Protein AF-A0A7C5HUP0-F1 (afdb_monomer_lite)

Secondary structure (DSSP, 8-state):
-PPPEE--TT--HHHHHHHHHHTT-B--TT-S--HHHHHHHHHHHHHHTS-EEEE--TTSB--EEEE--SS------

Sequence (77 aa):
MKKIFGNTKGLKTSQVRKIENLYRRKTPPEFIITPELARDISRLSLDINRQIGLLIDRKGKIPYVIVGNHNEIMIPD

pLDDT: mean 92.82, std 5.84, range [59.12, 97.56]

Foldseek 3Di:
DQDAAEDPPPPDPVLVVLLVCLQVDFDQLVDPDDPVSVVSQVVSCVVVVWHWDFDADSRRGTNYIYTHHNPDTDDDD

Radius of gyration: 11.86 Å; chains: 1; bounding box: 25×24×29 Å

Structure (mmCIF, N/CA/C/O backbone):
data_AF-A0A7C5HUP0-F1
#
_entry.id   AF-A0A7C5HUP0-F1
#
loop_
_atom_site.group_PDB
_atom_site.id
_atom_site.type_symbol
_atom_site.label_atom_id
_atom_site.label_alt_id
_atom_site.label_comp_id
_atom_site.label_asym_id
_atom_site.label_entity_id
_atom_site.label_seq_id
_atom_site.pdbx_PDB_ins_code
_atom_site.Cartn_x
_atom_site.Cartn_y
_atom_site.Cartn_z
_atom_site.occupancy
_atom_site.B_iso_or_equiv
_atom_site.auth_seq_id
_atom_site.auth_comp_id
_atom_site.auth_asym_id
_atom_site.auth_atom_id
_atom_site.pdbx_PDB_model_num
ATOM 1 N N . MET A 1 1 ? -3.821 14.857 -3.758 1.00 59.12 1 MET A N 1
ATOM 2 C CA . MET A 1 1 ? -3.739 13.658 -2.891 1.00 59.12 1 MET A CA 1
ATOM 3 C C . MET A 1 1 ? -4.266 12.479 -3.687 1.00 59.12 1 MET A C 1
ATOM 5 O O . MET A 1 1 ? -5.268 12.652 -4.369 1.00 59.12 1 MET A O 1
ATOM 9 N N . LYS A 1 2 ? -3.578 11.331 -3.695 1.00 75.44 2 LYS A N 1
ATOM 10 C CA . LYS A 1 2 ? -4.099 10.145 -4.389 1.00 75.44 2 LYS A CA 1
ATOM 11 C C . LYS A 1 2 ? -5.142 9.477 -3.491 1.00 75.44 2 LYS A C 1
ATOM 13 O O . LYS A 1 2 ? -4.866 9.215 -2.326 1.00 75.44 2 LYS A O 1
ATOM 18 N N . LYS A 1 3 ? -6.339 9.256 -4.032 1.00 87.75 3 LYS A N 1
ATOM 19 C CA . LYS A 1 3 ? -7.491 8.691 -3.320 1.00 87.75 3 LYS A CA 1
ATOM 20 C C . LYS A 1 3 ? -7.174 7.269 -2.852 1.00 87.75 3 LYS A C 1
ATOM 22 O O . LYS A 1 3 ? -6.760 6.458 -3.668 1.00 87.75 3 LYS A O 1
ATOM 27 N N . ILE A 1 4 ? -7.363 6.953 -1.574 1.00 91.56 4 ILE A N 1
ATOM 28 C CA . ILE A 1 4 ? -7.369 5.559 -1.104 1.00 91.56 4 ILE A CA 1
ATOM 29 C C . ILE A 1 4 ? -8.759 4.979 -1.377 1.00 91.56 4 ILE A C 1
ATOM 31 O O . ILE A 1 4 ? -9.764 5.631 -1.089 1.00 91.56 4 ILE A O 1
ATOM 35 N N . PHE A 1 5 ? -8.812 3.776 -1.941 1.00 94.00 5 PHE A N 1
ATOM 36 C CA . PHE A 1 5 ? -10.064 3.081 -2.243 1.00 94.00 5 PHE A CA 1
ATOM 37 C C . PHE A 1 5 ? -10.452 2.142 -1.097 1.00 94.00 5 PHE A C 1
ATOM 39 O O . PHE A 1 5 ? -9.580 1.632 -0.400 1.00 94.00 5 PHE A O 1
ATOM 46 N N . GLY A 1 6 ? -11.750 1.911 -0.899 1.00 92.38 6 GLY A N 1
ATOM 47 C CA . GLY A 1 6 ? -12.265 0.998 0.126 1.00 92.38 6 GLY A CA 1
ATOM 48 C C . GLY A 1 6 ? -12.416 1.612 1.528 1.00 92.38 6 GLY A C 1
ATOM 49 O O . GLY A 1 6 ? -12.714 2.799 1.675 1.00 92.38 6 GLY A O 1
ATOM 50 N N . ASN A 1 7 ? -12.285 0.792 2.575 1.00 91.00 7 ASN A N 1
ATOM 51 C CA . ASN A 1 7 ? -12.709 1.132 3.935 1.00 91.00 7 ASN A CA 1
ATOM 52 C C . ASN A 1 7 ? -11.605 1.808 4.766 1.00 91.00 7 ASN A C 1
ATOM 54 O O . ASN A 1 7 ? -10.812 1.158 5.450 1.00 91.00 7 ASN A O 1
ATOM 58 N N . THR A 1 8 ? -11.614 3.140 4.795 1.00 92.75 8 THR A N 1
ATOM 59 C CA . THR A 1 8 ? -10.708 3.957 5.624 1.00 92.75 8 THR A CA 1
ATOM 60 C C . THR A 1 8 ? -11.332 4.443 6.936 1.00 92.75 8 THR A C 1
ATOM 62 O O . THR A 1 8 ? -10.661 5.095 7.738 1.00 92.75 8 THR A O 1
ATOM 65 N N . LYS A 1 9 ? -12.600 4.106 7.211 1.00 92.12 9 LYS A N 1
ATOM 66 C CA . LYS A 1 9 ? -13.304 4.562 8.418 1.00 92.12 9 LYS A CA 1
ATOM 67 C C . LYS A 1 9 ? -12.598 4.045 9.672 1.00 92.12 9 LYS A C 1
ATOM 69 O O . LYS A 1 9 ? -12.241 2.871 9.747 1.00 92.12 9 LYS A O 1
ATOM 74 N N . GLY A 1 10 ? -12.378 4.912 10.657 1.00 93.31 10 GLY A N 1
ATOM 75 C CA . GLY A 1 10 ? -11.722 4.551 11.92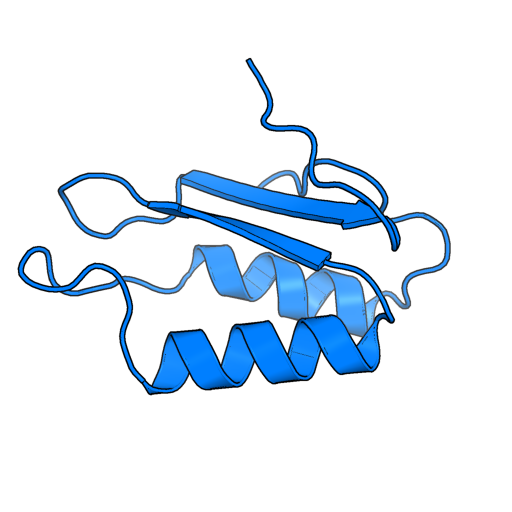1 1.00 93.31 10 GLY A CA 1
ATOM 76 C C . GLY A 1 10 ? -10.199 4.386 11.851 1.00 93.31 10 GLY A C 1
ATOM 77 O O . GLY A 1 10 ? -9.599 4.038 12.863 1.00 93.31 10 GLY A O 1
ATOM 78 N N . LEU A 1 11 ? -9.558 4.648 10.704 1.00 94.88 11 LEU A N 1
ATOM 79 C CA . LEU A 1 11 ? -8.097 4.718 10.637 1.00 94.88 11 LEU A CA 1
ATOM 80 C C . LEU A 1 11 ? -7.592 6.031 11.235 1.00 94.88 11 LEU A C 1
ATOM 82 O O . LEU A 1 11 ? -8.152 7.101 10.993 1.00 94.88 11 LEU A O 1
ATOM 86 N N . LYS A 1 12 ? -6.480 5.960 11.969 1.00 96.50 12 LYS A N 1
ATOM 87 C CA . LYS A 1 12 ? -5.780 7.155 12.456 1.00 96.50 12 LYS A CA 1
ATOM 88 C C . LYS A 1 12 ? -5.200 7.929 11.271 1.00 96.50 12 LYS A C 1
ATOM 90 O O . LYS A 1 12 ? -4.716 7.332 10.310 1.00 96.50 12 LYS A O 1
ATOM 95 N N . THR A 1 13 ? -5.112 9.254 11.377 1.00 95.25 13 THR A N 1
ATOM 96 C CA . THR A 1 13 ? -4.489 10.107 10.344 1.00 95.25 13 THR A CA 1
ATOM 97 C C . THR A 1 13 ? -3.071 9.651 9.981 1.00 95.25 13 THR A C 1
ATOM 99 O O . THR A 1 13 ? -2.675 9.692 8.818 1.00 95.25 13 THR A O 1
ATOM 102 N N . SER A 1 14 ? -2.300 9.171 10.960 1.00 96.31 14 SER A N 1
ATOM 103 C CA . SER A 1 14 ? -0.962 8.616 10.730 1.00 96.31 14 SER A CA 1
ATOM 104 C C . SER A 1 14 ? -0.983 7.333 9.892 1.00 96.31 14 SER A C 1
ATOM 106 O O . SER A 1 14 ? -0.112 7.159 9.043 1.00 96.31 14 SER A O 1
ATOM 108 N N . GLN A 1 15 ? -1.976 6.462 10.085 1.00 96.12 15 GLN A N 1
ATOM 109 C CA . GLN A 1 15 ? -2.156 5.238 9.299 1.00 96.12 15 GLN A CA 1
ATOM 110 C C . GLN A 1 15 ? -2.540 5.576 7.861 1.00 96.12 15 GLN A C 1
ATOM 112 O O . GLN A 1 15 ? -1.908 5.081 6.932 1.00 96.12 15 GLN A O 1
ATOM 117 N N . VAL A 1 16 ? -3.486 6.502 7.678 1.00 95.75 16 VAL A N 1
ATOM 118 C CA . VAL A 1 16 ? -3.885 6.996 6.351 1.00 95.75 16 VAL A CA 1
ATOM 119 C C . VAL A 1 16 ? -2.671 7.529 5.587 1.00 95.75 16 VAL A C 1
ATOM 121 O O . VAL A 1 16 ? -2.409 7.080 4.477 1.00 95.75 16 VAL A O 1
ATOM 124 N N . ARG A 1 17 ? -1.852 8.390 6.207 1.00 95.25 17 ARG A N 1
ATOM 125 C CA . ARG A 1 17 ? -0.624 8.918 5.581 1.00 95.25 17 ARG A CA 1
ATOM 126 C C . ARG A 1 17 ? 0.372 7.820 5.192 1.00 95.25 17 ARG A C 1
ATOM 128 O O . ARG A 1 17 ? 0.999 7.903 4.138 1.00 95.25 17 ARG A O 1
ATOM 135 N N . LYS A 1 18 ? 0.542 6.789 6.027 1.00 95.94 18 LYS A N 1
ATOM 136 C CA . LYS A 1 18 ? 1.419 5.651 5.700 1.00 95.94 18 LYS A CA 1
ATOM 137 C C . LYS A 1 18 ? 0.893 4.856 4.500 1.00 95.94 18 LYS A C 1
ATOM 139 O O . LYS A 1 18 ? 1.692 4.475 3.651 1.00 95.94 18 LYS A O 1
ATOM 144 N N . ILE A 1 19 ? -0.421 4.657 4.403 1.00 96.31 19 ILE A N 1
ATOM 145 C CA . ILE A 1 19 ? -1.061 4.000 3.253 1.00 96.31 19 ILE A CA 1
ATOM 146 C C . ILE A 1 19 ? -0.896 4.858 1.993 1.00 96.31 19 ILE A C 1
ATOM 148 O O . ILE A 1 19 ? -0.501 4.344 0.950 1.00 96.31 19 ILE A O 1
ATOM 152 N N . GLU A 1 20 ? -1.094 6.176 2.083 1.00 95.56 20 GLU A N 1
ATOM 153 C CA . GLU A 1 20 ? -0.865 7.094 0.959 1.00 95.56 20 GLU A CA 1
ATOM 154 C C . GLU A 1 20 ? 0.584 7.045 0.450 1.00 95.56 20 GLU A C 1
ATOM 156 O O . GLU A 1 20 ? 0.824 7.190 -0.748 1.00 95.56 20 GLU A O 1
ATOM 161 N N . ASN A 1 21 ? 1.565 6.801 1.324 1.00 95.69 21 ASN A N 1
ATOM 162 C CA . ASN A 1 21 ? 2.966 6.681 0.919 1.00 95.69 21 ASN A CA 1
ATOM 163 C C . ASN A 1 21 ? 3.243 5.454 0.037 1.00 95.69 21 ASN A C 1
ATOM 165 O O . ASN A 1 21 ? 4.226 5.475 -0.709 1.00 95.69 21 ASN A O 1
ATOM 169 N N . LEU A 1 22 ? 2.383 4.427 0.047 1.00 95.94 22 LEU A N 1
ATOM 170 C CA . LEU A 1 22 ? 2.502 3.290 -0.874 1.00 95.94 22 LEU A CA 1
ATOM 171 C C . LEU A 1 22 ? 2.424 3.753 -2.331 1.00 95.94 22 LEU A C 1
ATOM 173 O O . LEU A 1 22 ? 3.146 3.239 -3.174 1.00 95.94 22 LEU A O 1
ATOM 177 N N . TYR A 1 23 ? 1.682 4.823 -2.622 1.00 95.88 23 TYR A N 1
ATOM 178 C CA . TYR A 1 23 ? 1.613 5.397 -3.964 1.00 95.88 23 TYR A CA 1
ATOM 179 C C . TYR A 1 23 ? 2.919 5.979 -4.513 1.00 95.88 23 TYR A C 1
ATOM 181 O O . TYR A 1 23 ? 2.995 6.266 -5.714 1.00 95.88 23 TYR A O 1
ATOM 189 N N . ARG A 1 24 ? 3.894 6.248 -3.639 1.00 94.38 24 ARG A N 1
ATOM 190 C CA . ARG A 1 24 ? 5.216 6.773 -4.007 1.00 94.38 24 ARG A CA 1
ATOM 191 C C . ARG A 1 24 ? 6.210 5.652 -4.294 1.00 94.38 24 ARG A C 1
ATOM 193 O O . ARG A 1 24 ? 7.300 5.925 -4.789 1.00 94.38 24 ARG A O 1
ATOM 200 N N . ARG A 1 25 ? 5.856 4.408 -3.962 1.00 93.69 25 ARG A N 1
ATOM 201 C CA . ARG A 1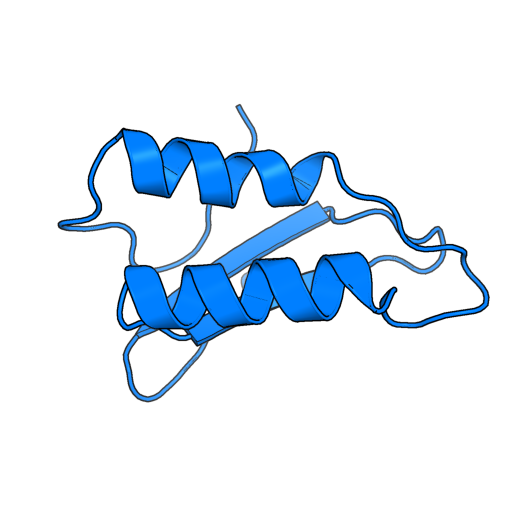 25 ? 6.690 3.240 -4.228 1.00 93.69 25 ARG A CA 1
ATOM 202 C C . ARG A 1 25 ? 6.636 2.905 -5.713 1.00 93.69 25 ARG A C 1
ATOM 204 O O . ARG A 1 25 ? 5.646 3.166 -6.398 1.00 93.69 25 ARG A O 1
ATOM 211 N N . LYS A 1 26 ? 7.736 2.339 -6.192 1.00 92.12 26 LYS A N 1
ATOM 212 C CA . LYS A 1 26 ? 7.886 1.845 -7.551 1.00 92.12 26 LYS A CA 1
ATOM 213 C C . LYS A 1 26 ? 8.579 0.495 -7.484 1.00 92.12 26 LYS A C 1
ATOM 215 O O . LYS A 1 26 ? 9.535 0.345 -6.724 1.00 92.12 26 LYS A O 1
ATOM 220 N N . THR A 1 27 ? 8.094 -0.459 -8.258 1.00 94.12 27 THR A N 1
ATOM 221 C CA . THR A 1 27 ? 8.754 -1.749 -8.455 1.00 94.12 27 THR A CA 1
ATOM 222 C C . THR A 1 27 ? 9.547 -1.712 -9.764 1.00 94.12 27 THR A C 1
ATOM 224 O O . THR A 1 27 ? 9.171 -0.986 -10.691 1.00 94.12 27 THR A O 1
ATOM 227 N N . PRO A 1 28 ? 10.680 -2.420 -9.868 1.00 93.69 28 PRO A N 1
ATOM 228 C CA . PRO A 1 28 ? 11.294 -2.650 -11.167 1.00 93.69 28 PRO A CA 1
ATOM 229 C C . PRO A 1 28 ? 10.326 -3.461 -12.049 1.00 93.69 28 PRO A C 1
ATOM 231 O O . PRO A 1 28 ? 9.654 -4.346 -11.515 1.00 93.69 28 PRO A O 1
ATOM 234 N N . PRO A 1 29 ? 10.213 -3.176 -13.358 1.00 90.88 29 PRO A N 1
ATOM 235 C CA . PRO A 1 29 ? 9.273 -3.863 -14.250 1.00 90.88 29 PRO A CA 1
ATOM 236 C C . PRO A 1 29 ? 9.435 -5.388 -14.301 1.00 90.88 29 PRO A C 1
ATOM 238 O O . PRO A 1 29 ? 8.487 -6.095 -14.631 1.00 90.88 29 PRO A O 1
ATOM 241 N N . GLU A 1 30 ? 10.625 -5.892 -13.977 1.00 92.94 30 GLU A N 1
ATOM 242 C CA . GLU A 1 30 ? 10.966 -7.316 -13.978 1.00 92.94 30 GLU A CA 1
ATOM 243 C C . GLU A 1 30 ? 10.374 -8.061 -12.769 1.00 92.94 30 GLU A C 1
ATOM 245 O O . GLU A 1 30 ? 10.335 -9.291 -12.756 1.00 92.94 30 GLU A O 1
ATOM 250 N N . PHE A 1 31 ? 9.897 -7.329 -11.754 1.00 90.44 31 PHE A N 1
ATOM 251 C CA . PHE A 1 31 ? 9.363 -7.886 -10.516 1.00 90.44 31 PHE A CA 1
ATOM 252 C C . PHE A 1 31 ? 7.938 -7.402 -10.242 1.00 90.44 31 PHE A C 1
ATOM 254 O O . PHE A 1 31 ? 7.614 -6.221 -10.357 1.00 90.44 31 PHE A O 1
ATOM 261 N N . ILE A 1 32 ? 7.093 -8.318 -9.764 1.00 89.12 32 ILE A N 1
ATOM 262 C CA . ILE A 1 32 ? 5.731 -7.987 -9.320 1.00 89.12 32 ILE A CA 1
ATOM 263 C C . ILE A 1 32 ? 5.783 -7.043 -8.106 1.00 89.12 32 ILE A C 1
ATOM 265 O O . ILE A 1 32 ? 5.057 -6.055 -8.048 1.00 89.12 32 ILE A O 1
ATOM 269 N N . ILE A 1 33 ? 6.656 -7.331 -7.137 1.00 95.19 33 ILE A N 1
ATOM 270 C CA . ILE A 1 33 ? 6.821 -6.567 -5.895 1.00 95.19 33 ILE A CA 1
ATOM 271 C C . ILE A 1 33 ? 8.263 -6.689 -5.390 1.00 95.19 33 ILE A C 1
ATOM 273 O O . ILE A 1 33 ? 8.890 -7.730 -5.578 1.00 95.19 33 ILE A O 1
ATOM 277 N N . THR A 1 34 ? 8.801 -5.648 -4.741 1.00 95.31 34 THR A N 1
ATOM 278 C CA . THR A 1 34 ? 10.099 -5.757 -4.050 1.00 9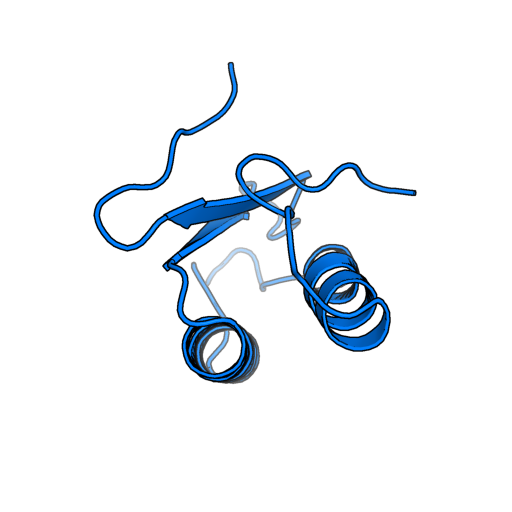5.31 34 THR A CA 1
ATOM 279 C C . THR A 1 34 ? 9.916 -6.319 -2.634 1.00 95.31 34 THR A C 1
ATOM 281 O O . THR A 1 34 ? 8.856 -6.114 -2.031 1.00 95.31 34 THR A O 1
ATOM 284 N N . PRO A 1 35 ? 10.929 -6.982 -2.046 1.00 95.88 35 PRO A N 1
ATOM 285 C CA . PRO A 1 35 ? 10.854 -7.469 -0.666 1.00 95.88 35 PRO A CA 1
ATOM 286 C C . PRO A 1 35 ? 10.511 -6.376 0.359 1.00 95.88 35 PRO A C 1
ATOM 288 O O . PRO A 1 35 ? 9.784 -6.622 1.323 1.00 95.88 35 PRO A O 1
ATOM 291 N N . GLU A 1 36 ? 10.991 -5.150 0.146 1.00 95.38 36 GLU A N 1
ATOM 292 C CA . GLU A 1 36 ? 10.705 -3.994 1.000 1.00 95.38 36 GLU A CA 1
ATOM 293 C C . GLU A 1 36 ? 9.233 -3.595 0.906 1.00 95.38 36 GLU A C 1
ATOM 295 O O . GLU A 1 36 ? 8.585 -3.400 1.933 1.00 95.38 36 GLU A O 1
ATOM 300 N N . LEU A 1 37 ? 8.681 -3.530 -0.312 1.00 96.12 37 LEU A N 1
ATOM 301 C CA . LEU A 1 37 ? 7.271 -3.207 -0.515 1.00 96.12 37 LEU A CA 1
ATOM 302 C C . LEU A 1 37 ? 6.361 -4.294 0.075 1.00 96.12 37 LEU A C 1
ATOM 304 O O . LEU A 1 37 ? 5.368 -3.963 0.721 1.00 96.12 37 LEU A O 1
ATOM 308 N N . ALA A 1 38 ? 6.728 -5.570 -0.073 1.00 96.56 38 ALA A N 1
ATOM 309 C CA . ALA A 1 38 ? 6.007 -6.697 0.521 1.00 96.56 38 ALA A CA 1
ATOM 310 C C . ALA A 1 38 ? 6.019 -6.650 2.061 1.00 96.56 38 ALA A C 1
ATOM 312 O O . ALA A 1 38 ? 5.010 -6.917 2.720 1.00 96.56 38 ALA A O 1
ATOM 313 N N . ARG A 1 39 ? 7.146 -6.260 2.661 1.00 97.06 39 ARG A N 1
ATOM 314 C CA . ARG A 1 39 ? 7.252 -6.080 4.113 1.00 97.06 39 ARG A CA 1
ATOM 315 C C . ARG A 1 39 ? 6.411 -4.904 4.601 1.00 97.06 39 ARG A C 1
ATOM 317 O O . ARG A 1 39 ? 5.721 -5.030 5.613 1.00 97.06 39 ARG A O 1
ATOM 324 N N . ASP A 1 40 ? 6.464 -3.781 3.894 1.00 96.25 40 ASP A N 1
ATOM 325 C CA . ASP A 1 40 ? 5.740 -2.568 4.267 1.00 96.25 40 ASP A CA 1
ATOM 326 C C . ASP A 1 40 ? 4.225 -2.771 4.193 1.00 96.25 40 ASP A C 1
ATOM 328 O O . ASP A 1 40 ? 3.524 -2.447 5.152 1.00 96.25 40 ASP A O 1
ATOM 332 N N . ILE A 1 41 ? 3.716 -3.366 3.107 1.00 96.56 41 ILE A N 1
ATOM 333 C CA . ILE A 1 41 ? 2.281 -3.647 2.973 1.00 96.56 41 ILE A CA 1
ATOM 334 C C . ILE A 1 41 ? 1.795 -4.629 4.047 1.00 96.56 41 ILE A C 1
ATOM 336 O O . ILE A 1 41 ? 0.756 -4.388 4.657 1.00 96.56 41 ILE A O 1
ATOM 340 N N . SER A 1 42 ? 2.573 -5.674 4.351 1.00 96.88 42 SER A N 1
ATOM 341 C CA . SER A 1 42 ? 2.208 -6.675 5.364 1.00 96.88 42 SER A CA 1
ATOM 342 C C . SER A 1 42 ? 2.133 -6.062 6.763 1.00 96.88 42 SER A C 1
ATOM 344 O O . SER A 1 42 ? 1.173 -6.283 7.499 1.00 96.88 42 SER A O 1
ATOM 346 N N . ARG A 1 43 ? 3.120 -5.231 7.123 1.00 97.56 43 ARG A N 1
ATOM 347 C CA . ARG A 1 43 ? 3.134 -4.515 8.408 1.00 97.56 43 ARG A CA 1
ATOM 348 C C . ARG A 1 43 ? 1.976 -3.534 8.527 1.00 97.56 43 ARG A C 1
ATOM 350 O O . ARG A 1 43 ? 1.366 -3.450 9.588 1.00 97.56 43 ARG A O 1
ATOM 357 N N . LEU A 1 44 ? 1.679 -2.795 7.459 1.00 96.81 44 LEU A N 1
ATOM 358 C CA . LEU A 1 44 ? 0.561 -1.856 7.455 1.00 96.81 44 LEU A CA 1
ATOM 359 C C . LEU A 1 44 ? -0.778 -2.577 7.562 1.00 96.81 44 LEU A C 1
ATOM 361 O O . LEU A 1 44 ? -1.621 -2.130 8.328 1.00 96.81 44 LEU A O 1
ATOM 365 N N . SER A 1 45 ? -0.951 -3.692 6.851 1.00 96.50 45 SER A N 1
ATOM 366 C CA . SER A 1 45 ? -2.165 -4.507 6.917 1.00 96.50 45 SER A CA 1
ATOM 367 C C . SER A 1 45 ? -2.434 -5.008 8.339 1.00 96.50 45 SER A C 1
ATOM 369 O O . SER A 1 45 ? -3.553 -4.867 8.835 1.00 96.50 45 SER A O 1
ATOM 371 N N . LEU A 1 46 ? -1.391 -5.487 9.028 1.00 96.31 46 LEU A N 1
ATOM 372 C CA . LEU A 1 46 ? -1.471 -5.887 10.433 1.00 96.31 46 LEU A CA 1
ATOM 373 C C . LEU A 1 46 ? -1.810 -4.706 11.361 1.00 96.31 46 LEU A C 1
ATOM 375 O O . LEU A 1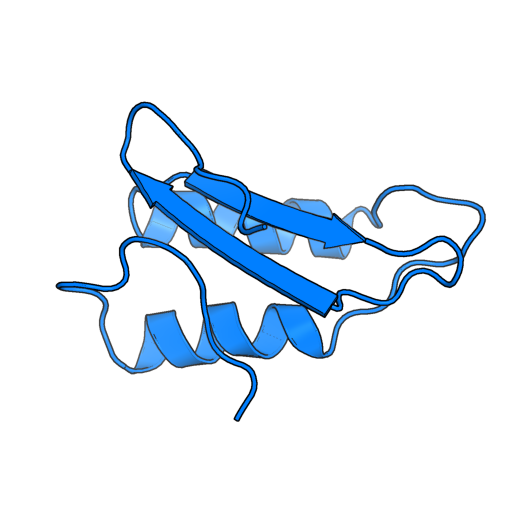 46 ? -2.690 -4.833 12.205 1.00 96.31 46 LEU A O 1
ATOM 379 N N . ASP A 1 47 ? -1.158 -3.550 11.188 1.00 96.44 47 ASP A N 1
ATOM 380 C CA . ASP A 1 47 ? -1.378 -2.350 12.019 1.00 96.44 47 ASP A CA 1
ATOM 381 C C . ASP A 1 47 ? -2.812 -1.800 11.920 1.00 96.44 47 ASP A C 1
ATOM 383 O O . ASP A 1 47 ? -3.352 -1.275 12.895 1.00 96.44 47 ASP A O 1
ATOM 387 N N . ILE A 1 48 ? -3.443 -1.911 10.747 1.00 95.12 48 ILE A N 1
ATOM 388 C CA . ILE A 1 48 ? -4.814 -1.424 10.527 1.00 95.12 48 ILE A CA 1
ATOM 389 C C . ILE A 1 48 ? -5.886 -2.508 10.685 1.00 95.12 48 ILE A C 1
ATOM 391 O O . ILE A 1 48 ? -7.075 -2.186 10.637 1.00 95.12 48 ILE A O 1
ATOM 395 N N . ASN A 1 49 ? -5.473 -3.767 10.851 1.00 94.12 49 ASN A N 1
ATOM 396 C CA . ASN A 1 49 ? -6.326 -4.955 10.887 1.00 94.12 49 ASN A CA 1
ATOM 397 C C . ASN A 1 49 ? -7.281 -5.060 9.677 1.00 94.12 49 ASN A C 1
ATOM 399 O O . ASN A 1 49 ? -8.484 -5.293 9.823 1.00 94.12 49 ASN A O 1
ATOM 403 N N . ARG A 1 50 ? -6.755 -4.791 8.474 1.00 94.81 50 ARG A N 1
ATOM 404 C CA . ARG A 1 50 ? -7.486 -4.838 7.191 1.00 94.81 50 ARG A CA 1
ATOM 405 C C . ARG A 1 50 ? -6.561 -5.279 6.076 1.00 94.81 50 ARG A C 1
ATOM 407 O O . ARG A 1 50 ? -5.374 -4.949 6.088 1.00 94.81 50 ARG A O 1
ATOM 414 N N . GLN A 1 51 ? -7.114 -5.961 5.080 1.00 95.06 51 GLN A N 1
ATOM 415 C CA . GLN A 1 51 ? -6.379 -6.291 3.864 1.00 95.06 51 GLN A CA 1
ATOM 416 C C . GLN A 1 51 ? -5.991 -5.012 3.099 1.00 95.06 51 GLN A C 1
ATOM 418 O O . GLN A 1 51 ? -6.743 -4.035 3.075 1.00 95.06 51 GLN A O 1
ATOM 423 N N . ILE A 1 52 ? -4.817 -5.013 2.465 1.00 96.31 52 ILE A N 1
ATOM 424 C CA . ILE A 1 52 ? -4.371 -3.930 1.578 1.00 96.31 52 ILE A CA 1
ATOM 425 C C . ILE A 1 52 ? -4.072 -4.529 0.206 1.00 96.31 52 ILE A C 1
ATOM 427 O O . ILE A 1 52 ? -3.297 -5.476 0.097 1.00 96.31 52 ILE A O 1
ATOM 431 N N . GLY A 1 53 ? -4.679 -3.961 -0.833 1.00 95.50 53 GLY A N 1
ATOM 432 C CA . GLY A 1 53 ? -4.442 -4.302 -2.232 1.00 95.50 53 GLY A CA 1
ATOM 433 C C . GLY A 1 53 ? -3.678 -3.196 -2.953 1.00 95.50 53 GLY A C 1
ATOM 434 O O . GLY A 1 53 ? -3.924 -2.008 -2.728 1.00 95.50 53 GLY A O 1
ATOM 435 N N . LEU A 1 54 ? -2.764 -3.584 -3.841 1.00 95.69 54 LEU A N 1
ATOM 436 C CA . LEU A 1 54 ? -2.052 -2.676 -4.739 1.00 95.69 54 LEU A CA 1
ATOM 437 C C . LEU A 1 54 ? -2.348 -3.084 -6.178 1.00 95.69 54 LEU A C 1
ATOM 439 O O . LEU A 1 54 ? -2.141 -4.241 -6.537 1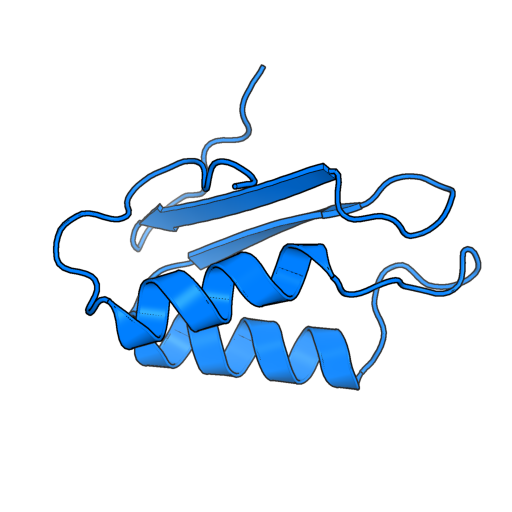.00 95.69 54 LEU A O 1
ATOM 443 N N . LEU A 1 55 ? -2.774 -2.132 -7.007 1.00 94.12 55 LEU A N 1
ATOM 444 C CA . LEU A 1 55 ? -2.722 -2.309 -8.456 1.00 94.12 55 LEU A CA 1
ATOM 445 C C . LEU A 1 55 ? -1.404 -1.734 -8.947 1.00 94.12 55 LEU A C 1
ATOM 447 O O . LEU A 1 55 ? -1.103 -0.571 -8.674 1.00 94.12 55 LEU A O 1
ATOM 451 N N . ILE A 1 56 ? -0.631 -2.557 -9.649 1.00 94.19 56 ILE A N 1
ATOM 452 C CA . ILE A 1 56 ? 0.700 -2.225 -10.153 1.00 94.19 56 ILE A CA 1
ATOM 453 C C . ILE A 1 56 ? 0.652 -2.298 -11.679 1.00 94.19 56 ILE A C 1
ATOM 455 O O . ILE A 1 56 ? 0.239 -3.310 -12.242 1.00 94.19 56 ILE A O 1
ATOM 459 N N . ASP A 1 57 ? 1.036 -1.215 -12.352 1.00 93.44 57 ASP A N 1
ATOM 460 C CA . ASP A 1 57 ? 1.127 -1.200 -13.811 1.00 93.44 57 ASP A CA 1
ATOM 461 C C . ASP A 1 57 ? 2.405 -1.901 -14.306 1.00 93.44 57 ASP A C 1
ATOM 463 O O . ASP A 1 57 ? 3.343 -2.158 -13.551 1.00 93.44 57 ASP A O 1
ATOM 467 N N . ARG A 1 58 ? 2.489 -2.175 -15.614 1.00 92.50 58 ARG A N 1
ATOM 468 C CA . ARG A 1 58 ? 3.662 -2.835 -16.226 1.00 92.50 58 ARG A CA 1
ATOM 469 C C . ARG A 1 58 ? 4.962 -2.020 -16.134 1.00 92.50 58 ARG A C 1
ATOM 471 O O . ARG A 1 58 ? 6.024 -2.535 -16.455 1.00 92.50 58 ARG A O 1
ATOM 478 N N . LYS A 1 59 ? 4.896 -0.744 -15.740 1.00 93.56 59 LYS A N 1
ATOM 479 C CA . LYS A 1 59 ? 6.062 0.126 -15.500 1.00 93.56 59 LYS A CA 1
ATOM 480 C C . LYS A 1 59 ? 6.438 0.168 -14.010 1.00 93.56 59 LYS A C 1
ATOM 482 O O . LYS A 1 59 ? 7.291 0.977 -13.625 1.00 93.56 59 LYS A O 1
ATOM 487 N N . GLY A 1 60 ? 5.778 -0.653 -13.189 1.00 94.00 60 GLY A N 1
ATOM 488 C CA . GLY A 1 60 ? 5.965 -0.766 -11.750 1.00 94.00 60 GLY A CA 1
ATOM 489 C C . GLY A 1 60 ? 5.420 0.410 -10.945 1.00 94.00 60 GLY A C 1
ATOM 490 O O . GLY A 1 60 ? 5.793 0.593 -9.786 1.00 94.00 60 GLY A O 1
ATOM 491 N N . LYS A 1 61 ? 4.574 1.262 -11.538 1.00 94.81 61 LYS A N 1
ATOM 492 C CA . LYS A 1 61 ? 3.883 2.322 -10.796 1.00 94.81 61 LYS A CA 1
ATOM 493 C C . LYS A 1 61 ? 2.661 1.745 -10.103 1.00 94.81 61 LYS A C 1
ATOM 495 O O . LYS A 1 61 ? 2.022 0.833 -10.609 1.00 94.81 61 LYS A O 1
ATOM 500 N N . ILE A 1 62 ? 2.290 2.368 -8.990 1.00 95.06 62 ILE A N 1
ATOM 501 C CA . ILE A 1 62 ? 1.092 2.020 -8.228 1.00 95.06 62 ILE A CA 1
ATOM 502 C C . ILE A 1 62 ? 0.027 3.096 -8.488 1.00 95.06 62 ILE A C 1
ATOM 504 O O . ILE A 1 62 ? 0.083 4.180 -7.887 1.00 95.06 62 ILE A O 1
ATOM 508 N N . PRO A 1 63 ? -0.891 2.884 -9.448 1.00 93.69 63 PRO A N 1
ATOM 509 C CA . PRO A 1 63 ? -2.018 3.785 -9.681 1.00 93.69 63 PRO A CA 1
ATOM 510 C C . PRO A 1 63 ? -3.114 3.690 -8.615 1.00 93.69 63 PRO A C 1
ATOM 512 O O . PRO A 1 63 ? -3.725 4.719 -8.332 1.00 93.69 63 PRO A O 1
ATOM 515 N N . TYR A 1 64 ? -3.308 2.527 -7.973 1.00 95.00 64 TYR A N 1
ATOM 516 C CA . TYR A 1 64 ? -4.346 2.326 -6.951 1.00 95.00 64 TYR A CA 1
ATOM 517 C C . TYR A 1 64 ? -3.806 1.623 -5.704 1.00 95.00 64 TYR A C 1
ATOM 519 O O . TYR A 1 64 ? -3.086 0.628 -5.789 1.00 95.00 64 TYR A O 1
ATOM 527 N N . VAL A 1 65 ? -4.209 2.141 -4.546 1.00 95.94 65 VAL A N 1
ATOM 528 C CA . VAL A 1 65 ? -4.053 1.535 -3.223 1.00 95.94 65 VAL A CA 1
ATOM 529 C C . VAL A 1 65 ? -5.449 1.359 -2.645 1.00 95.94 65 VAL A C 1
ATOM 531 O O . VAL A 1 65 ? -6.222 2.319 -2.544 1.00 95.94 65 VAL A O 1
ATOM 534 N N . ILE A 1 66 ? -5.764 0.124 -2.279 1.00 96.31 66 ILE A N 1
ATOM 535 C CA . ILE A 1 66 ? -7.093 -0.300 -1.858 1.00 96.31 66 ILE A CA 1
ATOM 536 C C . ILE A 1 66 ? -6.989 -0.826 -0.429 1.00 96.31 66 ILE A C 1
ATOM 538 O O . ILE A 1 66 ? -6.125 -1.643 -0.125 1.00 96.31 66 ILE A O 1
ATOM 542 N N . VAL A 1 67 ? -7.865 -0.360 0.452 1.00 96.06 67 VAL A N 1
ATOM 543 C CA . VAL A 1 67 ? -8.021 -0.858 1.817 1.00 96.06 67 VAL A CA 1
ATOM 544 C C . VAL A 1 67 ? -9.299 -1.679 1.863 1.00 96.06 67 VAL A C 1
ATOM 546 O O . VAL A 1 67 ? -10.400 -1.148 1.731 1.00 96.06 67 VAL A O 1
ATOM 549 N N . GLY A 1 68 ? -9.141 -2.984 2.024 1.00 93.44 68 GLY A N 1
ATOM 550 C CA . GLY A 1 68 ? -10.246 -3.917 2.163 1.00 93.44 68 GLY A CA 1
ATOM 551 C C . GLY A 1 68 ? -10.881 -3.880 3.549 1.00 93.44 68 GLY A C 1
ATOM 552 O O . GLY A 1 68 ? -10.661 -2.978 4.365 1.00 93.44 68 GLY A O 1
ATOM 553 N N . ASN A 1 69 ? -11.674 -4.906 3.820 1.00 87.00 69 ASN A N 1
ATOM 554 C CA . ASN A 1 69 ? -12.115 -5.249 5.165 1.00 87.00 69 ASN A CA 1
ATOM 555 C C . ASN A 1 69 ? -11.346 -6.501 5.646 1.00 87.00 69 ASN A C 1
ATOM 557 O O . ASN A 1 69 ? -10.225 -6.755 5.197 1.00 87.00 69 ASN A O 1
ATOM 561 N N . HIS A 1 70 ? -11.890 -7.234 6.617 1.00 81.31 70 HIS A N 1
ATOM 562 C CA . HIS A 1 70 ? -11.277 -8.469 7.117 1.00 81.31 70 HIS A CA 1
ATOM 563 C C . HIS A 1 70 ? -11.461 -9.671 6.165 1.00 81.31 70 HIS A C 1
ATOM 565 O O . HIS A 1 70 ? -10.711 -10.635 6.273 1.00 81.31 70 HIS A O 1
ATOM 571 N N . ASN A 1 71 ? -12.426 -9.618 5.239 1.00 85.50 71 ASN A N 1
ATOM 572 C CA . ASN A 1 71 ? -12.815 -10.722 4.354 1.00 85.50 71 ASN A CA 1
ATOM 573 C C . ASN A 1 71 ? -12.424 -10.499 2.888 1.00 85.50 71 ASN A C 1
ATOM 575 O O . ASN A 1 71 ? -12.130 -11.467 2.194 1.00 85.50 71 ASN A O 1
ATOM 579 N N . GLU A 1 72 ? -12.454 -9.257 2.404 1.00 88.50 72 GLU A N 1
ATOM 580 C CA . GLU A 1 72 ? -12.347 -8.960 0.975 1.00 88.50 72 GLU A CA 1
ATOM 581 C C . GLU A 1 72 ? -11.676 -7.613 0.670 1.00 88.50 72 GLU A C 1
ATOM 583 O O . GLU A 1 72 ? -11.663 -6.670 1.474 1.00 88.50 72 GLU A O 1
ATOM 588 N N . ILE A 1 73 ? -11.195 -7.515 -0.571 1.00 91.88 73 ILE A N 1
ATOM 589 C CA . ILE A 1 73 ? -10.779 -6.283 -1.234 1.00 91.88 73 ILE A CA 1
ATOM 590 C C . ILE A 1 73 ? -11.667 -6.100 -2.467 1.00 91.88 73 ILE A C 1
ATOM 592 O O . ILE A 1 73 ? -11.713 -6.972 -3.331 1.00 91.88 73 ILE A O 1
ATOM 596 N N . MET A 1 74 ? -12.315 -4.940 -2.579 1.00 89.00 74 MET A N 1
ATOM 597 C CA . MET A 1 74 ? -13.067 -4.561 -3.775 1.00 89.00 74 MET A CA 1
ATOM 598 C C . MET A 1 74 ? -12.166 -3.760 -4.718 1.00 89.00 74 MET A C 1
ATOM 600 O O . MET A 1 74 ? -11.706 -2.670 -4.368 1.00 89.00 74 MET A O 1
ATOM 604 N N . ILE A 1 75 ? -11.898 -4.312 -5.900 1.00 88.06 75 ILE A N 1
ATOM 605 C CA . ILE A 1 75 ? -11.120 -3.632 -6.937 1.00 88.06 75 ILE A CA 1
ATOM 606 C C . ILE A 1 75 ? -12.025 -2.577 -7.595 1.00 88.06 75 ILE A C 1
ATOM 608 O O . ILE A 1 75 ? -13.134 -2.924 -7.992 1.00 88.06 75 ILE A O 1
ATOM 612 N N . PRO A 1 76 ? -11.607 -1.300 -7.657 1.00 79.19 76 PRO A N 1
ATOM 613 C CA . PRO A 1 76 ? -12.389 -0.255 -8.310 1.00 79.19 76 PRO A CA 1
ATOM 614 C C . PRO A 1 76 ? -12.424 -0.448 -9.833 1.00 79.19 76 PRO A C 1
ATOM 616 O O . PRO A 1 76 ? -11.427 -0.897 -10.401 1.00 79.19 76 PRO A O 1
ATOM 619 N N . ASP A 1 77 ? -13.547 -0.066 -10.450 1.00 76.62 77 ASP A N 1
ATOM 620 C CA . ASP A 1 77 ? -13.714 0.022 -11.911 1.00 76.62 77 ASP A CA 1
ATOM 621 C C . ASP A 1 77 ? -12.786 1.073 -12.554 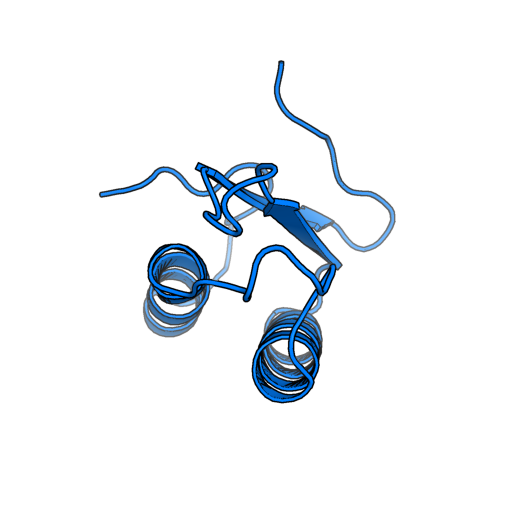1.00 76.62 77 ASP A C 1
ATOM 623 O O . ASP A 1 77 ? -12.516 2.126 -11.915 1.00 76.62 77 ASP A O 1
#